Protein AF-A0A954RXJ2-F1 (afdb_monomer)

Secondary structure (DSSP, 8-state):
------PPP-PPTT---SS-HHHHHHHHHHHHHHTTT---HHHHHHHHHSTTSTTGGGS---HHHHHHHHHHHHHHHHHHH-EE-SSS-TTSPPEESEEEEEEE-SS-EEEEEEEHHHHHHSHHHHHHHHHHHHHHHHHHHHHTTT-GGGHHHHHHHHHHH-

Solvent-accessible surface area (backbone atoms only — not comparable to full-atom values): 9822 Å² total; per-residue (Å²): 132,86,79,77,77,82,77,82,71,68,68,61,91,89,66,82,66,84,59,55,44,58,60,52,50,56,52,52,52,51,53,12,58,76,51,82,70,46,78,54,71,66,60,51,52,60,53,21,69,40,85,86,32,85,54,27,73,69,58,81,86,51,66,67,62,47,53,50,56,49,52,52,50,52,52,53,50,54,53,64,67,41,60,42,63,98,54,96,51,86,86,55,81,66,42,60,40,43,40,73,29,78,47,80,51,102,86,48,76,46,78,45,77,36,45,39,69,62,34,61,72,35,66,72,39,33,53,44,45,51,51,51,52,53,51,49,51,55,49,52,49,64,76,47,64,85,50,71,92,45,50,72,60,46,52,55,49,54,58,78,71,107

Structure (mmCIF, N/CA/C/O backbone):
data_AF-A0A954RXJ2-F1
#
_entry.id   AF-A0A954RXJ2-F1
#
loop_
_atom_site.group_PDB
_atom_site.id
_atom_site.type_symbol
_atom_site.label_atom_id
_atom_site.label_alt_id
_atom_site.label_comp_id
_atom_site.label_asym_id
_atom_site.label_entity_id
_atom_site.label_seq_id
_atom_site.pdbx_PDB_ins_code
_atom_site.Cartn_x
_atom_site.Cartn_y
_atom_site.Cartn_z
_atom_site.occupancy
_atom_site.B_iso_or_equiv
_atom_site.auth_seq_id
_atom_site.auth_comp_id
_atom_site.auth_asym_id
_atom_site.auth_atom_id
_atom_site.pdbx_PDB_model_num
ATOM 1 N N . MET A 1 1 ? -4.104 28.713 -32.098 1.00 37.38 1 MET A N 1
ATOM 2 C CA . MET A 1 1 ? -3.204 27.635 -31.630 1.00 37.38 1 MET A CA 1
ATOM 3 C C . MET A 1 1 ? -3.426 27.436 -30.140 1.00 37.38 1 MET A C 1
ATOM 5 O O . MET A 1 1 ? -3.108 28.340 -29.382 1.00 37.38 1 MET A O 1
ATOM 9 N N . LYS A 1 2 ? -4.028 26.318 -29.714 1.00 38.62 2 LYS A N 1
ATOM 10 C CA . LYS A 1 2 ? -4.043 25.945 -28.292 1.00 38.62 2 LYS A CA 1
ATOM 11 C C . LYS A 1 2 ? -2.651 25.408 -27.963 1.00 38.62 2 LYS A C 1
ATOM 13 O O . LYS A 1 2 ? -2.244 24.399 -28.528 1.00 38.62 2 LYS A O 1
ATOM 18 N N . THR A 1 3 ? -1.907 26.115 -27.124 1.00 34.91 3 THR A N 1
ATOM 19 C CA . THR A 1 3 ? -0.665 25.620 -26.530 1.00 34.91 3 THR A CA 1
ATOM 20 C C . THR A 1 3 ? -0.997 24.353 -25.747 1.00 34.91 3 THR A C 1
ATOM 22 O O . THR A 1 3 ? -1.779 24.391 -24.801 1.00 34.91 3 THR A O 1
ATOM 25 N N . ALA A 1 4 ? -0.459 23.214 -26.182 1.00 43.12 4 ALA A N 1
ATOM 26 C CA . ALA A 1 4 ? -0.555 21.972 -25.433 1.00 43.12 4 ALA A CA 1
ATOM 27 C C . ALA A 1 4 ? 0.149 22.183 -24.087 1.00 43.12 4 ALA A C 1
ATOM 29 O O . ALA A 1 4 ? 1.358 22.405 -24.041 1.00 43.12 4 ALA A O 1
ATOM 30 N N . THR A 1 5 ? -0.608 22.175 -22.992 1.00 42.81 5 THR A N 1
ATOM 31 C CA . THR A 1 5 ? -0.044 22.177 -21.643 1.00 42.81 5 THR A CA 1
ATOM 32 C C . THR A 1 5 ? 0.799 20.914 -21.497 1.00 42.81 5 THR A C 1
ATOM 34 O O . THR A 1 5 ? 0.260 19.807 -21.470 1.00 42.81 5 THR A O 1
ATOM 37 N N . ALA A 1 6 ? 2.124 21.068 -21.448 1.00 52.47 6 ALA A N 1
ATOM 38 C CA . ALA A 1 6 ? 3.033 19.957 -21.217 1.00 52.47 6 ALA A CA 1
ATOM 39 C C . ALA A 1 6 ? 2.696 19.332 -19.857 1.00 52.47 6 ALA A C 1
ATOM 41 O O . ALA A 1 6 ? 2.887 19.942 -18.805 1.00 52.47 6 ALA A O 1
ATOM 42 N N . SER A 1 7 ? 2.125 18.131 -19.885 1.00 78.44 7 SER A N 1
ATOM 43 C CA . SER A 1 7 ? 1.825 17.382 -18.672 1.00 78.44 7 SER A CA 1
ATOM 44 C C . SER A 1 7 ? 3.123 16.773 -18.156 1.00 78.44 7 SER A C 1
ATOM 46 O O . SER A 1 7 ? 3.806 16.055 -18.884 1.00 78.44 7 SER A O 1
ATOM 48 N N . ARG A 1 8 ? 3.491 17.081 -16.909 1.00 89.00 8 ARG A N 1
ATOM 49 C CA . ARG A 1 8 ? 4.676 16.504 -16.266 1.00 89.00 8 ARG A CA 1
ATOM 50 C C . ARG A 1 8 ? 4.363 15.094 -15.776 1.00 89.00 8 ARG A C 1
ATOM 52 O O . ARG A 1 8 ? 3.399 14.902 -15.036 1.00 89.00 8 ARG A O 1
ATOM 59 N N . VAL A 1 9 ? 5.209 14.137 -16.140 1.00 92.75 9 VAL A N 1
ATOM 60 C CA . VAL A 1 9 ? 5.152 12.764 -15.631 1.00 92.75 9 VAL A CA 1
ATOM 61 C C . VAL A 1 9 ? 5.932 12.685 -14.316 1.00 92.75 9 VAL A C 1
ATOM 63 O O . VAL A 1 9 ? 6.923 13.382 -14.115 1.00 92.75 9 VAL A O 1
ATOM 66 N N . GLY A 1 10 ? 5.466 11.873 -13.374 1.00 93.69 10 GLY A N 1
ATOM 67 C CA . GLY A 1 10 ? 6.140 11.679 -12.097 1.00 93.69 10 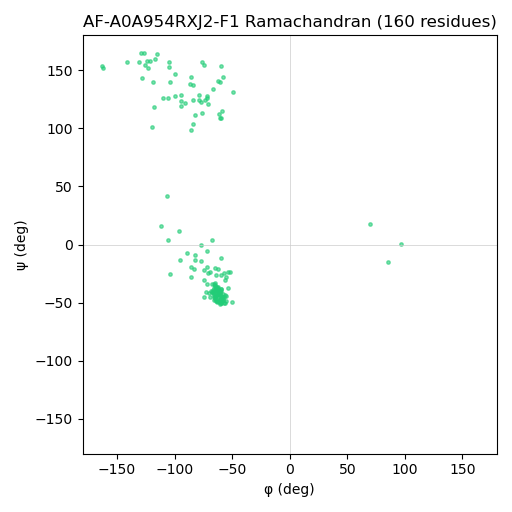GLY A CA 1
ATOM 68 C C . GLY A 1 10 ? 5.661 10.411 -11.410 1.00 93.69 10 GLY A C 1
ATOM 69 O O . GLY A 1 10 ? 4.520 9.991 -11.593 1.00 93.69 10 GLY A O 1
ATOM 70 N N . PHE A 1 11 ? 6.526 9.806 -10.601 1.00 94.00 11 P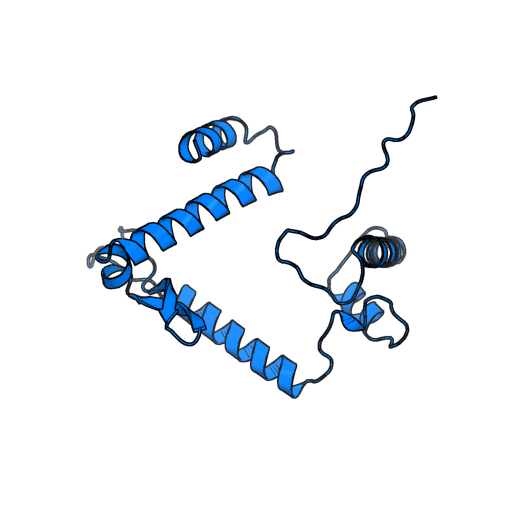HE A N 1
ATOM 71 C CA . PHE A 1 11 ? 6.107 8.720 -9.727 1.00 94.00 11 PHE A CA 1
ATOM 72 C C . PHE A 1 11 ? 5.298 9.245 -8.543 1.00 94.00 11 PHE A C 1
ATOM 74 O O . PHE A 1 11 ? 5.461 10.385 -8.100 1.00 94.00 11 PHE A O 1
ATOM 81 N N . LYS A 1 12 ? 4.447 8.378 -7.989 1.00 89.19 12 LYS A N 1
ATOM 82 C CA . LYS A 1 12 ? 3.795 8.641 -6.706 1.00 89.19 12 LYS A CA 1
ATOM 83 C C . LYS A 1 12 ? 4.858 8.861 -5.624 1.00 89.19 12 LYS A C 1
ATOM 85 O O . LYS A 1 12 ? 5.887 8.186 -5.611 1.00 89.19 12 LYS A O 1
ATOM 90 N N . LEU A 1 13 ? 4.578 9.768 -4.686 1.00 82.56 13 LEU A N 1
ATOM 91 C CA . LEU A 1 13 ? 5.436 10.008 -3.526 1.00 82.56 13 LEU A CA 1
ATOM 92 C C . LEU A 1 13 ? 5.803 8.689 -2.825 1.00 82.56 13 LEU A C 1
ATOM 94 O O . LEU A 1 13 ? 4.934 7.861 -2.549 1.00 82.56 13 LEU A O 1
ATOM 98 N N . GLY A 1 14 ? 7.094 8.512 -2.541 1.00 82.50 14 GLY A N 1
ATOM 99 C CA . GLY A 1 14 ? 7.634 7.329 -1.867 1.00 82.50 14 GLY A CA 1
ATOM 100 C C . GLY A 1 14 ? 7.958 6.152 -2.789 1.00 82.50 14 GLY A C 1
ATOM 101 O O . GLY A 1 14 ? 8.710 5.273 -2.373 1.00 82.50 14 GLY A O 1
ATOM 102 N N . TYR A 1 15 ? 7.478 6.143 -4.036 1.00 90.69 15 TYR A N 1
ATOM 103 C CA . TYR A 1 15 ? 7.934 5.164 -5.018 1.00 90.69 15 TYR A CA 1
ATOM 104 C C . TYR A 1 15 ? 9.349 5.523 -5.476 1.00 90.69 15 TYR A C 1
ATOM 106 O O . TYR A 1 15 ? 9.611 6.640 -5.927 1.00 90.69 15 TYR A O 1
ATOM 114 N N . ARG A 1 16 ? 10.269 4.570 -5.330 1.00 87.25 16 ARG A N 1
ATOM 115 C CA . ARG A 1 16 ? 11.665 4.697 -5.745 1.00 87.25 16 ARG A CA 1
ATOM 116 C C . ARG A 1 16 ? 11.926 3.646 -6.811 1.00 87.25 16 ARG A C 1
ATOM 118 O O . ARG A 1 16 ? 11.806 2.460 -6.530 1.00 87.25 16 ARG A O 1
ATOM 125 N N . ALA A 1 17 ? 12.287 4.091 -8.005 1.00 90.81 17 ALA A N 1
ATOM 126 C CA . ALA A 1 17 ? 12.714 3.225 -9.094 1.00 90.81 17 ALA A CA 1
ATOM 127 C C . ALA A 1 17 ? 14.121 3.606 -9.543 1.00 90.81 17 ALA A C 1
ATOM 129 O O . ALA A 1 17 ? 14.566 4.735 -9.334 1.00 90.81 17 ALA A O 1
ATOM 130 N N . ARG A 1 18 ? 14.804 2.657 -10.188 1.00 93.25 18 ARG A N 1
ATOM 131 C CA . ARG A 1 18 ? 16.138 2.861 -10.773 1.00 93.25 18 ARG A CA 1
ATOM 132 C C . ARG A 1 18 ? 16.105 3.640 -12.098 1.00 93.25 18 ARG A C 1
ATOM 134 O O . ARG A 1 18 ? 17.153 3.903 -12.673 1.00 93.25 18 ARG A O 1
ATOM 141 N N . ILE A 1 19 ? 14.916 4.021 -12.569 1.00 94.12 19 ILE A N 1
ATOM 142 C CA . ILE A 1 19 ? 14.690 4.765 -13.815 1.00 94.12 19 ILE A CA 1
ATOM 143 C C . ILE A 1 19 ? 13.850 6.017 -13.574 1.00 94.12 19 ILE A C 1
ATOM 145 O O . ILE A 1 19 ? 13.211 6.144 -12.532 1.00 94.12 19 ILE A O 1
ATOM 149 N N . THR A 1 20 ? 13.826 6.935 -14.545 1.00 94.75 20 THR A N 1
ATOM 150 C CA . THR A 1 20 ? 12.982 8.137 -14.485 1.00 94.75 20 THR A CA 1
ATOM 151 C C . THR A 1 20 ? 11.518 7.818 -14.785 1.00 94.75 20 THR A C 1
ATOM 153 O O . THR A 1 20 ? 11.193 6.825 -15.444 1.00 94.75 20 THR A O 1
ATOM 156 N N . ALA A 1 21 ? 10.616 8.683 -14.316 1.00 95.38 21 ALA A N 1
ATOM 157 C CA . ALA A 1 21 ? 9.185 8.518 -14.550 1.00 95.38 21 ALA A CA 1
ATOM 158 C C . ALA A 1 21 ? 8.837 8.671 -16.039 1.00 95.38 21 ALA A C 1
ATOM 160 O O . ALA A 1 21 ? 7.969 7.968 -16.547 1.00 95.38 21 ALA A O 1
ATOM 161 N N . GLU A 1 22 ? 9.558 9.536 -16.751 1.00 95.19 22 GLU A N 1
ATOM 162 C CA . GLU A 1 22 ? 9.433 9.750 -18.190 1.00 95.19 22 GLU A CA 1
ATOM 163 C C . GLU A 1 22 ? 9.839 8.504 -18.983 1.00 95.19 22 GLU A C 1
ATOM 165 O O . GLU A 1 22 ? 9.116 8.097 -19.892 1.00 95.19 22 GLU A O 1
ATOM 170 N N . ALA A 1 23 ? 10.958 7.865 -18.616 1.00 94.88 23 ALA A N 1
ATOM 171 C CA . ALA A 1 23 ? 11.408 6.633 -19.259 1.00 94.88 23 ALA A CA 1
ATOM 172 C C . ALA A 1 23 ? 10.416 5.487 -19.021 1.00 94.88 23 ALA A C 1
ATOM 174 O O . ALA A 1 23 ? 10.051 4.785 -19.964 1.00 94.88 23 ALA A O 1
ATOM 175 N N . ALA A 1 24 ? 9.935 5.340 -17.781 1.00 96.50 24 ALA A N 1
ATOM 176 C CA . ALA A 1 24 ? 8.924 4.346 -17.439 1.00 96.50 24 ALA A CA 1
ATOM 177 C C . ALA A 1 24 ? 7.629 4.565 -18.235 1.00 96.50 24 ALA A C 1
ATOM 179 O O . ALA A 1 24 ? 7.135 3.645 -18.880 1.00 96.50 24 ALA A O 1
ATOM 180 N N . HIS A 1 25 ? 7.102 5.792 -18.239 1.00 96.75 25 HIS A N 1
ATOM 181 C CA . HIS A 1 25 ? 5.875 6.129 -18.958 1.00 96.75 25 HIS A CA 1
ATOM 182 C C . HIS A 1 25 ? 5.999 5.882 -20.462 1.00 96.75 25 HIS A C 1
ATOM 184 O O . HIS A 1 25 ? 5.133 5.231 -21.039 1.00 96.75 25 HIS A O 1
ATOM 190 N N . GLY A 1 26 ? 7.088 6.340 -21.086 1.00 96.25 26 GLY A N 1
ATOM 191 C CA . GLY A 1 26 ? 7.312 6.134 -22.513 1.00 96.25 26 GLY A CA 1
ATOM 192 C C . GLY A 1 26 ? 7.365 4.654 -22.897 1.00 96.25 26 GLY A C 1
ATOM 193 O O . GLY A 1 26 ? 6.827 4.278 -23.934 1.00 96.25 26 GLY A O 1
ATOM 194 N N . GLU A 1 27 ? 7.972 3.802 -22.068 1.00 97.19 27 GLU A N 1
ATOM 195 C CA . GLU A 1 27 ? 8.028 2.364 -22.343 1.00 97.19 27 GLU A CA 1
ATOM 196 C C . GLU A 1 27 ? 6.674 1.674 -22.130 1.00 97.19 27 GLU A C 1
ATOM 198 O O . GLU A 1 27 ? 6.254 0.879 -22.968 1.00 97.19 27 GLU A O 1
ATOM 203 N N . LEU A 1 28 ? 5.937 2.034 -21.075 1.00 97.62 28 LEU A N 1
ATOM 204 C CA . LEU A 1 28 ? 4.588 1.510 -20.835 1.00 97.62 28 LEU A CA 1
ATOM 205 C C . LEU A 1 28 ? 3.604 1.905 -21.949 1.00 97.62 28 LEU A C 1
ATOM 207 O O . LEU A 1 28 ? 2.795 1.081 -22.366 1.00 97.62 28 LEU A O 1
ATOM 211 N N . GLU A 1 29 ? 3.695 3.128 -22.479 1.00 97.75 29 GLU A N 1
ATOM 212 C CA . GLU A 1 29 ? 2.870 3.573 -23.610 1.00 97.75 29 GLU A CA 1
ATOM 213 C C . GLU A 1 29 ? 3.187 2.800 -24.899 1.00 97.75 29 GLU A C 1
ATOM 215 O O . GLU A 1 29 ? 2.266 2.450 -25.639 1.00 97.75 29 GLU A O 1
ATOM 220 N N . LYS A 1 30 ? 4.462 2.464 -25.153 1.00 97.19 30 LYS A N 1
ATOM 221 C CA . LYS A 1 30 ? 4.839 1.596 -26.284 1.00 97.19 30 LYS A CA 1
ATOM 222 C C . LYS A 1 30 ? 4.273 0.190 -26.127 1.00 97.19 30 LYS A C 1
ATOM 224 O O . LYS A 1 30 ? 3.707 -0.338 -27.080 1.00 97.19 30 LYS A O 1
ATOM 229 N N . ILE A 1 31 ? 4.408 -0.406 -24.940 1.00 97.50 31 ILE A N 1
ATOM 230 C CA . ILE A 1 31 ? 3.850 -1.733 -24.646 1.00 97.50 31 ILE A CA 1
ATOM 231 C C . ILE A 1 31 ? 2.334 -1.700 -24.867 1.00 97.50 31 ILE A C 1
ATOM 233 O O . ILE A 1 31 ? 1.812 -2.514 -25.620 1.00 97.50 31 ILE A O 1
ATOM 237 N N . ARG A 1 32 ? 1.636 -0.697 -24.322 1.00 98.06 32 ARG A N 1
ATOM 238 C CA . ARG A 1 32 ? 0.194 -0.521 -24.532 1.00 98.06 32 ARG A CA 1
ATOM 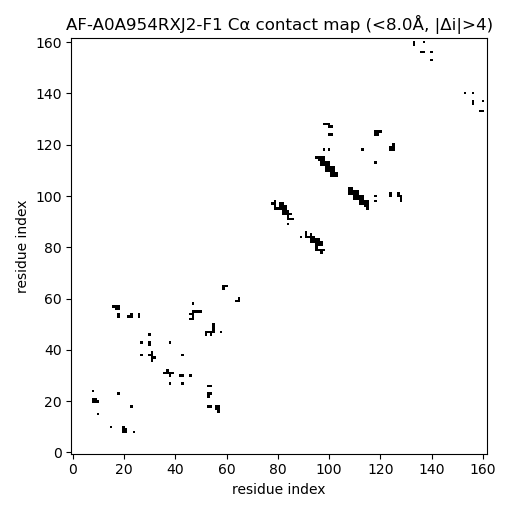239 C C . ARG A 1 32 ? -0.175 -0.448 -26.017 1.00 98.06 32 ARG A C 1
ATOM 241 O O . ARG A 1 32 ? -1.102 -1.118 -26.462 1.00 98.06 32 ARG A O 1
ATOM 248 N N . ALA A 1 33 ? 0.530 0.380 -26.790 1.00 97.50 33 ALA A N 1
ATOM 249 C CA . ALA A 1 33 ? 0.254 0.559 -28.215 1.00 97.50 33 ALA A CA 1
ATOM 250 C C . ALA A 1 33 ? 0.462 -0.737 -29.019 1.00 97.50 33 ALA A C 1
ATOM 252 O O . ALA A 1 33 ? -0.338 -1.040 -29.902 1.00 97.50 33 ALA A O 1
ATOM 253 N N . ASN A 1 34 ? 1.486 -1.525 -28.679 1.00 96.75 34 ASN A N 1
ATOM 254 C CA . ASN A 1 34 ? 1.771 -2.806 -29.332 1.00 96.75 34 ASN A CA 1
ATOM 255 C C . ASN A 1 34 ? 0.727 -3.889 -29.021 1.00 96.75 34 ASN A C 1
ATOM 257 O O . ASN A 1 34 ? 0.558 -4.813 -29.811 1.00 96.75 34 ASN A O 1
ATOM 261 N N . HIS A 1 35 ? 0.010 -3.762 -27.903 1.00 96.50 35 HIS A N 1
ATOM 262 C CA . HIS A 1 35 ? -1.041 -4.685 -27.473 1.00 96.50 35 HIS A CA 1
ATOM 263 C C . HIS A 1 35 ? -2.444 -4.077 -27.647 1.00 96.50 35 HIS A C 1
ATOM 265 O O . HIS A 1 35 ? -3.307 -4.193 -26.783 1.00 96.50 35 HIS A O 1
ATOM 271 N N . GLY A 1 36 ? -2.680 -3.385 -28.768 1.00 95.00 36 GLY A N 1
ATOM 272 C CA . GLY A 1 36 ? -4.026 -2.946 -29.163 1.00 95.00 36 GLY A CA 1
ATOM 273 C C . GLY A 1 36 ? -4.641 -1.847 -28.291 1.00 95.00 36 GLY A C 1
ATOM 274 O O . GLY A 1 36 ? -5.848 -1.636 -28.343 1.00 95.00 36 GLY A O 1
ATOM 275 N N . GLY A 1 37 ? -3.834 -1.132 -27.504 1.00 96.56 37 GLY A N 1
ATOM 276 C CA . GLY A 1 37 ? -4.319 -0.113 -26.572 1.00 96.56 37 GLY A CA 1
ATOM 277 C C . GLY A 1 37 ? -4.499 -0.614 -25.137 1.00 96.56 37 GLY A C 1
ATOM 278 O O . GLY A 1 37 ? -4.828 0.191 -24.265 1.00 96.56 37 GLY A O 1
ATOM 279 N N . GLU A 1 38 ? -4.210 -1.886 -24.862 1.00 95.31 38 GLU A N 1
ATOM 280 C CA . GLU A 1 38 ? -4.303 -2.486 -23.532 1.00 95.31 38 GLU A CA 1
ATOM 281 C C . GLU A 1 38 ? -2.922 -2.671 -22.895 1.00 95.31 38 GLU A C 1
ATOM 283 O O . GLU A 1 38 ? -1.949 -3.052 -23.546 1.00 95.31 38 GLU A O 1
ATOM 288 N N . LEU A 1 39 ? -2.822 -2.408 -21.592 1.00 96.81 39 LEU A N 1
ATOM 289 C CA . LEU A 1 39 ? -1.594 -2.601 -20.824 1.00 96.81 39 LEU A CA 1
ATOM 290 C C . LEU A 1 39 ? -1.852 -3.609 -19.707 1.00 96.81 39 LEU A C 1
ATOM 292 O O . LEU A 1 39 ? -2.426 -3.261 -18.675 1.00 96.81 39 LEU A O 1
ATOM 296 N N . LEU A 1 40 ? -1.412 -4.847 -19.925 1.00 97.25 40 LEU A N 1
ATOM 297 C CA . LEU A 1 40 ? -1.492 -5.926 -18.946 1.00 97.25 40 LEU A CA 1
ATOM 298 C C . LEU A 1 40 ? -0.138 -6.113 -18.242 1.00 97.25 40 LEU A C 1
ATOM 300 O O . LEU A 1 40 ? 0.904 -5.916 -18.880 1.00 97.25 40 LEU A O 1
ATOM 304 N N . PRO A 1 41 ? -0.112 -6.492 -16.950 1.00 97.31 41 PRO A N 1
ATOM 305 C CA . PRO A 1 41 ? 1.132 -6.746 -16.223 1.00 97.31 41 PRO A CA 1
ATOM 306 C C . PRO A 1 41 ? 2.053 -7.757 -16.916 1.00 97.31 41 PRO A C 1
ATOM 308 O O . PRO A 1 41 ? 3.267 -7.565 -16.930 1.00 97.31 41 PRO A O 1
ATOM 311 N N . GLU A 1 42 ? 1.490 -8.792 -17.538 1.00 97.44 42 GLU A N 1
ATOM 312 C CA . GLU A 1 42 ? 2.223 -9.844 -18.244 1.00 97.44 42 GLU A CA 1
ATOM 313 C C . GLU A 1 42 ? 3.027 -9.268 -19.414 1.00 97.44 42 GLU A C 1
ATOM 315 O O . GLU A 1 42 ? 4.201 -9.599 -19.568 1.00 97.44 42 GLU A O 1
ATOM 320 N N . HIS A 1 43 ? 2.447 -8.326 -20.170 1.00 97.44 43 HIS A N 1
ATOM 321 C CA . HIS A 1 43 ? 3.147 -7.628 -21.254 1.00 97.44 43 HIS A CA 1
ATOM 322 C C . HIS A 1 43 ? 4.328 -6.805 -20.719 1.00 97.44 43 HIS A C 1
ATOM 324 O O . HIS A 1 43 ? 5.377 -6.711 -21.359 1.00 97.44 43 HIS A O 1
ATOM 330 N N . VAL A 1 44 ? 4.178 -6.210 -19.530 1.00 97.69 44 VAL A N 1
ATOM 331 C CA . VAL A 1 44 ? 5.246 -5.434 -18.885 1.00 97.69 44 VAL A CA 1
ATOM 332 C C . VAL A 1 44 ? 6.382 -6.342 -18.435 1.00 97.69 44 VAL A C 1
ATOM 334 O O . VAL A 1 44 ? 7.539 -6.021 -18.698 1.00 97.69 44 VAL A O 1
ATOM 337 N N . VAL A 1 45 ? 6.075 -7.475 -17.799 1.00 97.25 45 VAL A N 1
ATOM 338 C CA . VAL A 1 45 ? 7.083 -8.457 -17.368 1.00 97.25 45 VAL A CA 1
ATOM 339 C C . VAL A 1 45 ? 7.804 -9.056 -18.576 1.00 97.25 45 VAL A C 1
ATOM 341 O O . VAL A 1 45 ? 9.035 -9.112 -18.585 1.00 97.25 45 VAL A O 1
ATOM 344 N N . GLU A 1 46 ? 7.068 -9.430 -19.626 1.00 96.69 46 GLU A N 1
ATOM 345 C CA . GLU A 1 46 ? 7.647 -9.930 -20.876 1.00 96.69 46 GLU A CA 1
ATOM 346 C C . GLU A 1 46 ? 8.615 -8.901 -21.476 1.00 96.69 46 GLU A C 1
ATOM 348 O O . GLU A 1 46 ? 9.774 -9.219 -21.757 1.00 96.69 46 GLU A O 1
ATOM 353 N N . ALA A 1 47 ? 8.183 -7.644 -21.612 1.00 96.12 47 ALA A N 1
ATOM 354 C CA . ALA A 1 47 ? 9.022 -6.575 -22.140 1.00 96.12 47 ALA A CA 1
ATOM 355 C C . ALA A 1 47 ? 10.237 -6.283 -21.242 1.00 96.12 47 ALA A C 1
ATOM 357 O O . ALA A 1 47 ? 11.341 -6.074 -21.751 1.00 96.12 47 ALA A O 1
ATOM 358 N N . ALA A 1 48 ? 10.058 -6.283 -19.918 1.00 97.12 48 ALA A N 1
ATOM 359 C CA . ALA A 1 48 ? 11.108 -6.011 -18.940 1.00 97.12 48 ALA A CA 1
ATOM 360 C C . ALA A 1 48 ? 12.143 -7.141 -18.832 1.00 97.12 48 ALA A C 1
ATOM 362 O O . ALA A 1 48 ? 13.285 -6.868 -18.474 1.00 97.12 48 ALA A O 1
ATOM 363 N N . SER A 1 49 ? 11.800 -8.385 -19.186 1.00 96.50 49 SER A N 1
ATOM 364 C CA . SER A 1 49 ? 12.731 -9.531 -19.155 1.00 96.50 49 SER A CA 1
ATOM 365 C C . SER A 1 49 ? 13.955 -9.354 -20.057 1.00 96.50 49 SER A C 1
ATOM 367 O O . SER A 1 49 ? 15.037 -9.887 -19.797 1.00 96.50 49 SER A O 1
ATOM 369 N N . ARG A 1 50 ? 13.826 -8.541 -21.111 1.00 96.56 50 ARG A N 1
ATOM 370 C CA . ARG A 1 50 ? 14.936 -8.199 -21.998 1.00 96.56 50 ARG A CA 1
ATOM 371 C C . ARG A 1 50 ? 15.901 -7.274 -21.258 1.00 96.56 50 ARG A C 1
ATOM 373 O O . ARG A 1 50 ? 15.540 -6.149 -20.944 1.00 96.56 50 ARG A O 1
ATOM 380 N N . LYS A 1 51 ? 17.170 -7.674 -21.113 1.00 94.94 51 LYS A N 1
ATOM 381 C CA . LYS A 1 51 ? 18.225 -6.877 -20.438 1.00 94.94 51 LYS A CA 1
ATOM 382 C C . LYS A 1 51 ? 18.411 -5.446 -20.964 1.00 94.94 51 LYS A C 1
ATOM 384 O O . LYS A 1 51 ? 18.951 -4.599 -20.269 1.00 94.94 51 LYS A O 1
ATOM 389 N N . ARG A 1 52 ? 18.020 -5.182 -22.216 1.00 94.25 52 ARG A N 1
ATOM 390 C CA . ARG A 1 52 ? 18.090 -3.848 -22.842 1.00 94.25 52 ARG A CA 1
ATOM 391 C C . ARG A 1 52 ? 16.836 -2.999 -22.613 1.00 94.25 52 ARG A C 1
ATOM 393 O O . ARG A 1 52 ? 16.814 -1.847 -23.033 1.00 94.25 52 ARG A O 1
ATOM 400 N N . SER A 1 53 ? 15.788 -3.569 -22.022 1.00 95.44 53 SER A N 1
ATOM 401 C CA . SER A 1 53 ? 14.566 -2.842 -21.705 1.00 95.44 53 SER A CA 1
ATOM 402 C C . SER A 1 53 ? 14.860 -1.790 -20.640 1.00 95.44 53 SER A C 1
ATOM 404 O O . SER A 1 53 ? 15.470 -2.126 -19.622 1.00 95.44 53 SER A O 1
ATOM 406 N N . PRO A 1 54 ? 14.383 -0.544 -20.803 1.00 94.19 54 PRO A N 1
ATOM 407 C CA . PRO A 1 54 ? 14.449 0.453 -19.740 1.00 94.19 54 PRO A CA 1
ATOM 408 C C . PRO A 1 54 ? 13.802 -0.031 -18.436 1.00 94.19 54 PRO A C 1
ATOM 410 O O . PRO A 1 54 ? 14.208 0.387 -17.362 1.00 94.19 54 PRO A O 1
ATOM 413 N N . LEU A 1 55 ? 12.818 -0.934 -18.506 1.00 96.75 55 LEU A N 1
ATOM 414 C CA . LEU A 1 55 ? 12.128 -1.458 -17.327 1.00 96.75 55 LEU A CA 1
ATOM 415 C C . LEU A 1 55 ? 12.881 -2.599 -16.630 1.00 96.75 55 LEU A C 1
ATOM 417 O O . LEU A 1 55 ? 12.474 -2.984 -15.539 1.00 96.75 55 LEU A O 1
ATOM 421 N N . HIS A 1 56 ? 13.961 -3.138 -17.212 1.00 96.50 56 HIS A N 1
ATOM 422 C CA . HIS A 1 56 ? 14.646 -4.326 -16.682 1.00 96.50 56 HIS A CA 1
ATOM 423 C C . HIS A 1 56 ? 15.093 -4.150 -15.225 1.00 96.50 56 HIS A C 1
ATOM 425 O O . HIS A 1 56 ? 14.851 -5.017 -14.391 1.00 96.50 56 HIS A O 1
ATOM 431 N N . GLU A 1 57 ? 15.654 -2.979 -14.914 1.00 93.62 57 GLU A N 1
ATOM 432 C CA . GLU A 1 57 ? 16.173 -2.593 -13.595 1.00 93.62 57 GLU A CA 1
ATOM 433 C C . GLU A 1 57 ? 15.089 -2.328 -12.536 1.00 93.62 57 GLU A C 1
ATOM 435 O O . GLU A 1 57 ? 15.398 -2.055 -11.375 1.00 93.62 57 GLU A O 1
ATOM 440 N N . VAL A 1 58 ? 13.813 -2.351 -12.925 1.00 94.81 58 VAL A N 1
ATOM 441 C CA . VAL A 1 58 ? 12.683 -2.173 -12.001 1.00 94.81 58 VAL A CA 1
ATOM 442 C C . VAL A 1 58 ? 12.314 -3.489 -11.308 1.00 94.81 58 VAL A C 1
ATOM 444 O O . VAL A 1 58 ? 11.706 -3.455 -10.239 1.00 94.81 58 VAL A O 1
ATOM 447 N N . PHE A 1 59 ? 12.692 -4.632 -11.885 1.00 95.38 59 PHE A N 1
ATOM 448 C CA . PHE A 1 59 ? 12.335 -5.962 -11.394 1.00 95.38 59 PHE A CA 1
ATOM 449 C C . PHE A 1 59 ? 13.516 -6.656 -10.709 1.00 95.38 59 PHE A C 1
ATOM 451 O O . PHE A 1 59 ? 14.679 -6.401 -11.024 1.00 95.38 59 PHE A O 1
ATOM 458 N N . ASP A 1 60 ? 13.189 -7.543 -9.772 1.00 94.25 60 ASP A N 1
ATOM 459 C CA . ASP A 1 60 ? 14.132 -8.501 -9.206 1.00 94.25 60 ASP A CA 1
ATOM 460 C C . ASP A 1 60 ? 14.087 -9.789 -10.035 1.00 94.25 60 ASP A C 1
ATOM 462 O O . ASP A 1 60 ? 13.021 -10.382 -10.208 1.00 94.25 60 ASP A O 1
ATOM 466 N N . TRP A 1 61 ? 15.239 -10.173 -10.581 1.00 95.38 61 TRP A N 1
ATOM 467 C CA . TRP A 1 61 ? 15.406 -11.358 -11.423 1.00 95.38 61 TRP A CA 1
ATOM 468 C C . TRP A 1 61 ? 16.132 -12.499 -10.689 1.00 95.38 61 TRP A C 1
ATOM 470 O O . TRP A 1 61 ? 16.414 -13.524 -11.309 1.00 95.38 61 TRP A O 1
ATOM 480 N N . ASP A 1 62 ? 16.448 -12.347 -9.394 1.00 96.19 62 ASP A N 1
ATOM 481 C CA . ASP A 1 62 ? 16.858 -13.471 -8.546 1.00 96.19 62 ASP A CA 1
ATOM 482 C C . ASP A 1 62 ? 15.611 -14.183 -7.999 1.00 96.19 62 ASP A C 1
ATOM 484 O O . ASP A 1 62 ? 14.961 -13.732 -7.053 1.00 96.19 62 ASP A O 1
ATOM 488 N N . ASP A 1 63 ? 15.288 -15.342 -8.576 1.00 94.81 63 ASP A N 1
ATOM 489 C CA . ASP A 1 63 ? 14.111 -16.131 -8.200 1.00 94.81 63 ASP A CA 1
ATOM 490 C C . ASP A 1 63 ? 14.064 -16.494 -6.707 1.00 94.81 63 ASP A C 1
ATOM 492 O O . ASP A 1 63 ? 12.978 -16.635 -6.137 1.00 94.81 63 ASP A O 1
ATOM 496 N N . LYS A 1 64 ? 15.215 -16.665 -6.042 1.00 96.62 64 LYS A N 1
ATOM 497 C CA . LYS A 1 64 ? 15.243 -17.011 -4.613 1.00 96.62 64 LYS A CA 1
ATOM 498 C C . LYS A 1 64 ? 14.877 -15.808 -3.759 1.00 96.62 64 LYS A C 1
ATOM 500 O O . LYS A 1 64 ? 14.090 -15.959 -2.819 1.00 96.62 64 LYS A O 1
ATOM 505 N N . GLU A 1 65 ? 15.439 -14.643 -4.073 1.00 96.00 65 GLU A N 1
ATOM 506 C CA . GLU A 1 65 ? 15.101 -13.396 -3.388 1.00 96.00 65 GLU A CA 1
ATOM 507 C C . GLU A 1 65 ? 13.627 -13.045 -3.627 1.00 96.00 65 GLU A C 1
ATOM 509 O O . GLU A 1 65 ? 12.873 -12.871 -2.661 1.00 96.00 65 GLU A O 1
ATOM 514 N N . ALA A 1 66 ? 13.179 -13.091 -4.883 1.00 95.06 66 ALA A N 1
ATOM 515 C CA . ALA A 1 66 ? 11.796 -12.841 -5.268 1.00 95.06 66 ALA A CA 1
ATOM 516 C C . ALA A 1 66 ? 10.813 -13.794 -4.564 1.00 95.06 66 ALA A C 1
ATOM 518 O O . ALA A 1 66 ? 9.823 -13.350 -3.973 1.00 95.06 66 ALA A O 1
ATOM 519 N N . ALA A 1 67 ? 11.096 -15.103 -4.536 1.00 96.38 67 ALA A N 1
ATOM 520 C CA . ALA A 1 67 ? 10.251 -16.081 -3.849 1.00 96.38 67 ALA A CA 1
ATOM 521 C C . ALA A 1 67 ? 10.199 -15.849 -2.331 1.00 96.38 67 ALA A C 1
ATOM 523 O O . ALA A 1 67 ? 9.147 -16.027 -1.706 1.00 96.38 67 ALA A O 1
ATOM 524 N N . HIS A 1 68 ? 11.312 -15.445 -1.716 1.00 97.81 68 HIS A N 1
ATOM 525 C CA . HIS A 1 68 ? 11.339 -15.100 -0.298 1.00 97.81 68 HIS A CA 1
ATOM 526 C C . HIS A 1 68 ? 10.488 -13.855 -0.003 1.00 97.81 68 HIS A C 1
ATOM 528 O O . HIS A 1 68 ? 9.636 -13.900 0.890 1.00 97.81 68 HIS A O 1
ATOM 534 N N . GLN A 1 69 ? 10.642 -12.779 -0.783 1.00 96.50 69 GLN A N 1
ATOM 535 C CA . GLN A 1 69 ? 9.817 -11.572 -0.646 1.00 96.50 69 GLN A CA 1
ATOM 536 C C . GLN A 1 69 ? 8.330 -11.869 -0.860 1.00 96.50 69 GLN A C 1
ATOM 538 O O . GLN A 1 69 ? 7.484 -11.360 -0.119 1.00 96.50 69 GLN A O 1
ATOM 543 N N . TRP A 1 70 ? 8.003 -12.751 -1.809 1.00 97.38 70 TRP A N 1
ATOM 544 C CA . TRP A 1 70 ? 6.631 -13.191 -2.036 1.00 97.38 70 TRP A CA 1
ATOM 545 C C . TRP A 1 70 ? 6.037 -13.894 -0.812 1.00 97.38 70 TRP A C 1
ATOM 547 O O . TRP A 1 70 ? 4.929 -13.564 -0.392 1.00 97.38 70 TRP A O 1
ATOM 557 N N . ARG A 1 71 ? 6.778 -14.806 -0.169 1.00 98.31 71 ARG A N 1
ATOM 558 C CA . ARG A 1 71 ? 6.320 -15.464 1.071 1.00 98.31 71 ARG A CA 1
ATOM 559 C C . ARG A 1 71 ? 6.110 -14.474 2.216 1.00 98.31 71 ARG A C 1
ATOM 561 O O . ARG A 1 71 ? 5.159 -14.630 2.980 1.00 98.31 71 ARG A O 1
ATOM 568 N N . LEU A 1 72 ? 6.949 -13.442 2.329 1.00 97.44 72 LEU A N 1
ATOM 569 C CA . LEU A 1 72 ? 6.730 -12.374 3.308 1.00 97.44 72 LEU A CA 1
ATOM 570 C C . LEU A 1 72 ? 5.433 -11.608 3.025 1.00 97.44 72 LEU A C 1
ATOM 572 O O . LEU A 1 72 ? 4.701 -11.293 3.962 1.00 97.44 72 LEU A O 1
ATOM 576 N N . GLU A 1 73 ? 5.112 -11.336 1.759 1.00 97.44 73 GLU A N 1
ATOM 577 C CA . GLU A 1 73 ? 3.840 -10.699 1.409 1.00 97.44 73 GLU A CA 1
ATOM 578 C C . GLU A 1 73 ? 2.638 -11.603 1.698 1.00 97.44 73 GLU A C 1
ATOM 580 O O . GLU A 1 73 ? 1.643 -11.133 2.251 1.00 97.44 73 GLU A O 1
ATOM 585 N N . GLN A 1 74 ? 2.752 -12.908 1.435 1.00 98.25 74 GLN A N 1
ATOM 586 C CA . GLN A 1 74 ? 1.740 -13.891 1.834 1.00 98.25 74 GLN A CA 1
ATOM 587 C C . GLN A 1 74 ? 1.502 -13.867 3.352 1.00 98.25 74 GLN A C 1
ATOM 589 O O . GLN A 1 74 ? 0.357 -13.792 3.796 1.00 98.25 74 GLN A O 1
ATOM 594 N N . ALA A 1 75 ? 2.567 -13.828 4.160 1.00 98.00 75 ALA A N 1
ATOM 595 C CA . ALA A 1 75 ? 2.450 -13.717 5.613 1.00 98.00 75 ALA A CA 1
ATOM 596 C C . ALA A 1 75 ? 1.772 -12.402 6.050 1.00 98.00 75 ALA A C 1
ATOM 598 O O . ALA A 1 75 ? 0.889 -12.416 6.907 1.00 98.00 75 ALA A O 1
ATOM 599 N N . ARG A 1 76 ? 2.121 -11.260 5.436 1.00 97.00 76 ARG A N 1
ATOM 600 C CA . ARG A 1 76 ? 1.447 -9.971 5.701 1.00 97.00 76 ARG A CA 1
ATOM 601 C C . ARG A 1 76 ? -0.030 -10.012 5.314 1.00 97.00 76 ARG A C 1
ATOM 603 O O . ARG A 1 76 ? -0.859 -9.437 6.017 1.00 97.00 76 ARG A O 1
ATOM 610 N N . SER A 1 77 ? -0.365 -10.659 4.200 1.00 97.06 77 SER A N 1
ATOM 611 C CA . SER A 1 77 ? -1.748 -10.868 3.769 1.00 97.06 77 SER A CA 1
ATOM 612 C C . SER A 1 77 ? -2.533 -11.663 4.812 1.00 97.06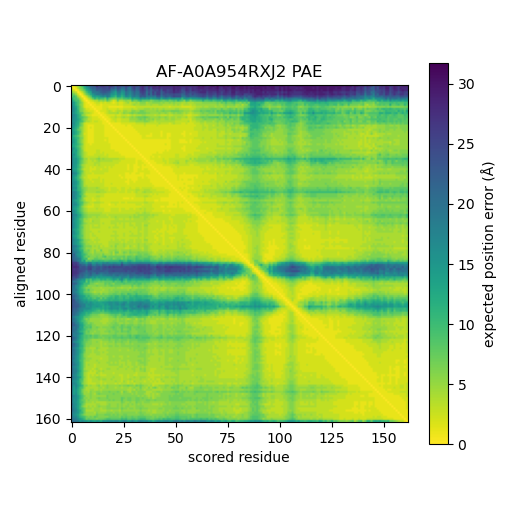 77 SER A C 1
ATOM 614 O O . SER A 1 77 ? -3.565 -11.185 5.279 1.00 97.06 77 SER A O 1
ATOM 616 N N . LEU A 1 78 ? -1.985 -12.797 5.263 1.00 97.94 78 LEU A N 1
ATOM 617 C CA . LEU A 1 78 ? -2.592 -13.636 6.296 1.00 97.94 78 LEU A CA 1
ATOM 618 C C . LEU A 1 78 ? -2.865 -12.847 7.581 1.00 97.94 78 LEU A C 1
ATOM 620 O O . LEU A 1 78 ? -3.993 -12.845 8.060 1.00 97.94 78 LEU A O 1
ATOM 624 N N . ILE A 1 79 ? -1.870 -12.119 8.100 1.00 97.12 79 ILE A N 1
ATOM 625 C CA . ILE A 1 79 ? -2.024 -11.317 9.326 1.00 97.12 79 ILE A CA 1
ATOM 626 C C . ILE A 1 79 ? -3.161 -10.291 9.186 1.00 97.12 79 ILE A C 1
ATOM 628 O O . ILE A 1 79 ? -3.959 -10.126 10.105 1.00 97.12 79 ILE A O 1
ATOM 632 N N . ARG A 1 80 ? -3.263 -9.613 8.034 1.00 95.00 80 ARG A N 1
ATOM 633 C CA . ARG A 1 80 ? -4.308 -8.604 7.770 1.00 95.00 80 ARG A CA 1
ATOM 634 C C . ARG A 1 80 ? -5.704 -9.204 7.566 1.00 95.00 80 ARG A C 1
ATOM 636 O O . ARG A 1 80 ? -6.677 -8.458 7.665 1.00 95.00 80 ARG A O 1
ATOM 643 N N . ALA A 1 81 ? -5.795 -10.495 7.246 1.00 95.94 81 ALA A N 1
ATOM 644 C CA . ALA A 1 81 ? -7.050 -11.197 6.992 1.00 95.94 81 ALA A CA 1
ATOM 645 C C . ALA A 1 81 ? -7.719 -11.728 8.270 1.00 95.94 81 ALA A C 1
ATOM 647 O O . ALA A 1 81 ? -8.916 -12.003 8.251 1.00 95.94 81 ALA A O 1
ATOM 648 N N . VAL A 1 82 ? -6.976 -11.864 9.374 1.00 95.69 82 VAL A N 1
ATOM 649 C CA . VAL A 1 82 ? -7.544 -12.333 10.645 1.00 95.69 82 VAL A CA 1
ATOM 650 C C . VAL A 1 82 ? -8.430 -11.250 11.258 1.00 95.69 82 VAL A C 1
ATOM 652 O O . VAL A 1 82 ? -8.004 -10.108 11.465 1.00 95.69 82 VAL A O 1
ATOM 655 N N . VAL A 1 83 ? -9.660 -11.632 11.587 1.00 93.94 83 VAL A N 1
ATOM 656 C CA . VAL A 1 83 ? -10.658 -10.781 12.234 1.00 93.94 83 VAL A CA 1
ATOM 657 C C . VAL A 1 83 ? -11.157 -11.407 13.533 1.00 93.94 83 VAL A C 1
ATOM 659 O O . VAL A 1 83 ? -11.044 -12.616 13.724 1.00 93.94 83 VAL A O 1
ATOM 662 N N . VAL A 1 84 ? -11.697 -10.573 14.415 1.00 90.12 84 VAL A N 1
ATOM 663 C CA . VAL A 1 84 ? -12.335 -10.964 15.674 1.00 90.12 84 VAL A CA 1
ATOM 664 C C . VAL A 1 84 ? -13.765 -10.431 15.722 1.00 90.12 84 VAL A C 1
ATOM 666 O O . VAL A 1 84 ? -14.076 -9.405 15.113 1.00 90.12 84 VAL A O 1
ATOM 669 N N . TYR A 1 85 ? -14.620 -11.143 16.449 1.00 87.31 85 TYR A N 1
ATOM 670 C CA . TYR A 1 85 ? -16.000 -10.765 16.742 1.00 87.31 85 TYR A CA 1
ATOM 671 C C . TYR A 1 85 ? -16.060 -10.414 18.235 1.00 87.31 85 TYR A C 1
ATOM 673 O O . TYR A 1 85 ? -15.567 -11.188 19.055 1.00 87.31 85 TYR A O 1
ATOM 681 N N . GLU A 1 86 ? -16.561 -9.224 18.585 1.00 73.88 86 GLU A N 1
ATOM 682 C CA . GLU A 1 86 ? -16.564 -8.727 19.976 1.00 73.88 86 GLU A CA 1
ATOM 683 C C . GLU A 1 86 ? -17.625 -9.423 20.848 1.00 73.88 86 GLU A C 1
ATOM 685 O O . GLU A 1 86 ? -17.466 -9.505 22.066 1.00 73.88 86 GLU A O 1
ATOM 690 N N . THR A 1 87 ? -18.655 -10.005 20.229 1.00 75.25 87 THR A N 1
ATOM 691 C CA . THR A 1 87 ? -19.664 -10.853 20.874 1.00 75.25 87 THR A CA 1
ATOM 692 C C . THR A 1 87 ? -19.832 -12.181 20.125 1.00 75.25 87 THR A C 1
ATOM 694 O O . THR A 1 87 ? -19.433 -12.309 18.969 1.00 75.25 87 THR A O 1
ATOM 697 N N . GLU A 1 88 ? -20.473 -13.176 20.753 1.00 66.56 88 GLU A N 1
ATOM 698 C CA . GLU A 1 88 ? -20.908 -14.412 20.068 1.00 66.56 88 GLU A CA 1
ATOM 699 C C . GLU A 1 88 ? -22.032 -14.163 19.038 1.00 66.56 88 GLU A C 1
ATOM 701 O O . GLU A 1 88 ? -22.559 -15.104 18.445 1.00 66.56 88 GLU A O 1
ATOM 706 N N . SER A 1 89 ? -22.425 -12.904 18.810 1.00 61.53 89 SER A N 1
ATOM 707 C CA . SER A 1 89 ? -23.417 -12.570 17.800 1.00 61.53 89 SER A CA 1
ATOM 708 C C . SER A 1 89 ? -22.776 -12.489 16.417 1.00 61.53 89 SER A C 1
ATOM 710 O O . SER A 1 89 ? -22.076 -11.531 16.092 1.00 61.53 89 SER A O 1
ATOM 712 N N . GLU A 1 90 ? -23.115 -13.438 15.542 1.00 62.66 90 GLU A N 1
ATOM 713 C CA . GLU A 1 90 ? -22.764 -13.394 14.111 1.00 62.66 90 GLU A CA 1
ATOM 714 C C . GLU A 1 90 ? -23.325 -12.154 13.384 1.00 62.66 90 GLU A C 1
ATOM 716 O O . GLU A 1 90 ? -22.946 -11.864 12.250 1.00 62.66 90 GLU A O 1
ATOM 721 N N . THR A 1 91 ? -24.231 -11.398 14.016 1.00 70.06 91 THR A N 1
ATOM 722 C CA . THR A 1 91 ? -24.779 -10.155 13.455 1.00 70.06 91 THR A CA 1
ATOM 723 C C . THR A 1 91 ? -23.826 -8.967 13.566 1.00 70.06 91 THR A C 1
ATOM 725 O O . THR A 1 91 ? -24.082 -7.923 12.962 1.00 70.06 91 THR A O 1
ATOM 728 N N . GLU A 1 92 ? -22.768 -9.076 14.371 1.00 71.56 92 GLU A N 1
ATOM 729 C CA . GLU A 1 92 ? -21.820 -7.991 14.591 1.00 71.56 92 GLU A CA 1
ATOM 730 C C . GLU A 1 92 ? -20.718 -8.006 13.527 1.00 71.56 92 GLU A C 1
ATOM 732 O O . GLU A 1 92 ? -20.221 -9.055 13.112 1.00 71.56 92 GLU A O 1
ATOM 737 N N . LYS A 1 93 ? -20.351 -6.823 13.024 1.00 82.31 93 LYS A N 1
ATOM 738 C CA . LYS A 1 93 ? -19.355 -6.730 11.954 1.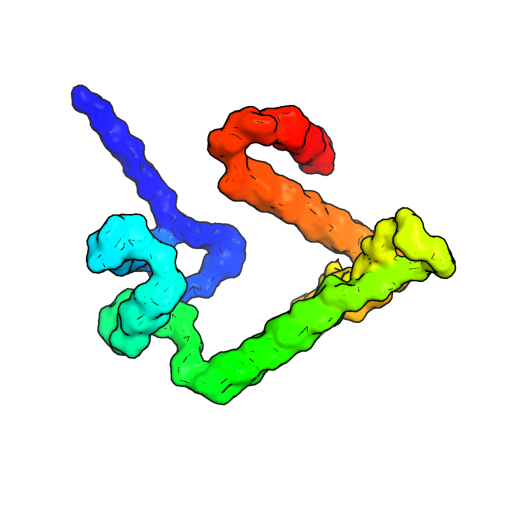00 82.31 93 LYS A CA 1
ATOM 739 C C . LYS A 1 93 ? -17.973 -7.065 12.523 1.00 82.31 93 LYS A C 1
ATOM 741 O O . LYS A 1 93 ? -17.550 -6.388 13.458 1.00 82.31 93 LYS A O 1
ATOM 746 N N . PRO A 1 94 ? -17.242 -8.029 11.937 1.00 88.44 94 PRO A N 1
ATOM 747 C CA . PRO A 1 94 ? -15.917 -8.374 12.421 1.00 88.44 94 PRO A CA 1
ATOM 748 C C . PRO A 1 94 ? -14.957 -7.187 12.305 1.00 88.44 94 PRO A C 1
ATOM 750 O O . PRO A 1 94 ? -14.948 -6.471 11.297 1.00 88.44 94 PRO A O 1
ATOM 753 N N . THR A 1 95 ? -14.104 -7.009 13.311 1.00 91.12 95 THR A N 1
ATOM 754 C CA . THR A 1 95 ? -13.004 -6.038 13.285 1.00 91.12 95 THR A CA 1
ATOM 755 C C . THR A 1 95 ? -11.680 -6.766 13.078 1.00 91.12 95 THR A C 1
ATOM 757 O O . THR A 1 95 ? -11.557 -7.965 13.320 1.00 91.12 95 THR A O 1
ATOM 760 N N . ARG A 1 96 ? -10.653 -6.075 12.571 1.00 94.19 96 ARG A N 1
ATOM 761 C CA . ARG A 1 96 ? -9.333 -6.704 12.397 1.00 94.19 96 ARG A CA 1
ATOM 762 C C . ARG A 1 96 ? -8.791 -7.157 13.748 1.00 94.19 96 ARG A C 1
ATOM 764 O O . ARG A 1 96 ? -8.886 -6.413 14.716 1.00 94.19 96 ARG A O 1
ATOM 771 N N . ALA A 1 97 ? -8.162 -8.328 13.790 1.00 94.94 97 ALA A N 1
ATOM 772 C CA . ALA A 1 97 ? -7.496 -8.819 14.995 1.00 94.94 97 ALA A CA 1
ATOM 773 C C . ALA A 1 97 ? -6.206 -8.037 15.294 1.00 94.94 97 ALA A C 1
ATOM 775 O O . ALA A 1 97 ? -5.853 -7.816 16.454 1.00 94.94 97 ALA A O 1
ATOM 776 N N . PHE A 1 98 ? -5.515 -7.606 14.232 1.00 97.44 98 PHE A N 1
ATOM 777 C CA . PHE A 1 98 ? -4.225 -6.935 14.313 1.00 97.44 98 PHE A CA 1
ATOM 778 C C . PHE A 1 98 ? -4.202 -5.620 13.536 1.00 97.44 98 PHE A C 1
ATOM 780 O O . PHE A 1 98 ? -4.725 -5.518 12.421 1.00 97.44 98 PHE A O 1
ATOM 787 N N . LEU A 1 99 ? -3.498 -4.636 14.093 1.00 96.19 99 LEU A N 1
ATOM 788 C CA . LEU A 1 99 ? -3.212 -3.352 13.463 1.00 96.19 99 LEU A CA 1
ATOM 789 C C . LEU A 1 99 ? -1.702 -3.165 13.306 1.00 96.19 99 LEU A C 1
ATOM 791 O O . LEU A 1 99 ? -0.914 -3.511 14.187 1.00 96.19 99 LEU A O 1
ATOM 795 N N . SER A 1 100 ? -1.297 -2.617 12.159 1.00 96.00 100 SER A N 1
ATOM 796 C CA . SER A 1 100 ? 0.089 -2.210 11.927 1.00 96.00 100 SER A CA 1
ATOM 797 C C . SER A 1 100 ? 0.333 -0.871 12.609 1.00 96.00 100 SER A C 1
ATOM 799 O O . SER A 1 100 ? -0.337 0.111 12.296 1.00 96.00 100 SER A O 1
ATOM 801 N N . VAL A 1 101 ? 1.332 -0.820 13.482 1.00 95.75 101 VAL A N 1
ATOM 802 C CA . VAL A 1 101 ? 1.767 0.397 14.171 1.00 95.75 101 VAL A CA 1
ATOM 803 C C . VAL A 1 101 ? 3.255 0.625 13.952 1.00 95.75 101 VAL A C 1
ATOM 805 O O . VAL A 1 101 ? 4.015 -0.313 13.695 1.00 95.75 101 VAL A O 1
ATOM 808 N N . ARG A 1 102 ? 3.683 1.882 14.039 1.00 92.50 102 ARG A N 1
ATOM 809 C CA . ARG A 1 102 ? 5.083 2.267 13.867 1.00 92.50 102 ARG A CA 1
ATOM 810 C C . ARG A 1 102 ? 5.765 2.327 15.222 1.00 92.50 102 ARG A C 1
ATOM 812 O O . ARG A 1 102 ? 5.393 3.136 16.061 1.00 92.50 102 ARG A O 1
ATOM 819 N N . VAL A 1 103 ? 6.785 1.497 15.399 1.00 88.81 103 VAL A N 1
ATOM 820 C CA . VAL A 1 103 ? 7.625 1.498 16.595 1.00 88.81 103 VAL A CA 1
ATOM 821 C C . VAL A 1 103 ? 8.963 2.130 16.256 1.00 88.81 103 VAL A C 1
ATOM 823 O O . VAL A 1 103 ? 9.648 1.723 15.311 1.00 88.81 103 VAL A O 1
ATOM 826 N N . GLU A 1 104 ? 9.322 3.129 17.048 1.00 88.56 104 GLU A N 1
ATOM 827 C CA . GLU A 1 104 ? 10.622 3.780 17.017 1.00 88.56 104 GLU A CA 1
ATOM 828 C C . GLU A 1 104 ? 11.524 3.122 18.061 1.00 88.56 104 GLU A C 1
ATOM 830 O O . GLU A 1 104 ? 11.176 3.037 19.237 1.00 88.56 104 GLU A O 1
ATOM 835 N N . SER A 1 105 ? 12.673 2.610 17.623 1.00 82.44 105 SER A N 1
ATOM 836 C CA . SER A 1 105 ? 13.760 2.191 18.502 1.00 82.44 105 SER A CA 1
ATOM 837 C C . SER A 1 105 ? 14.987 3.075 18.259 1.00 82.44 105 SER A C 1
ATOM 839 O O . SER A 1 105 ? 15.076 3.719 17.210 1.00 82.44 105 SER A O 1
ATOM 841 N N . PRO A 1 106 ? 15.977 3.071 19.172 1.00 85.38 106 PRO A N 1
ATOM 842 C CA . PRO A 1 106 ? 17.227 3.806 18.970 1.00 85.38 106 PRO A CA 1
ATOM 843 C C . PRO A 1 106 ? 17.975 3.418 17.688 1.00 85.38 106 PRO A C 1
ATOM 845 O O . PRO A 1 106 ? 18.771 4.198 17.178 1.00 85.38 106 PRO A O 1
ATOM 848 N N . THR A 1 107 ? 17.747 2.203 17.179 1.00 85.62 107 THR A N 1
ATOM 849 C CA . THR A 1 107 ? 18.484 1.640 16.043 1.00 85.62 107 THR A CA 1
ATOM 850 C C . THR A 1 107 ? 17.695 1.651 14.741 1.00 85.62 107 THR A C 1
ATOM 852 O O . THR A 1 107 ? 18.302 1.650 13.672 1.00 85.62 107 THR A O 1
ATOM 855 N N . ALA A 1 108 ? 16.362 1.647 14.794 1.00 84.75 108 ALA A N 1
ATOM 856 C CA . ALA A 1 108 ? 15.531 1.653 13.602 1.00 84.75 108 ALA A CA 1
ATOM 857 C C . ALA A 1 108 ? 14.088 2.051 13.908 1.00 84.75 108 ALA A C 1
ATOM 859 O O . ALA A 1 108 ? 13.531 1.765 14.966 1.00 84.75 108 ALA A O 1
ATOM 860 N N . THR A 1 109 ? 13.427 2.608 12.902 1.00 88.38 109 THR A N 1
ATOM 861 C CA . THR A 1 109 ? 11.973 2.702 12.893 1.00 88.38 109 THR A CA 1
ATOM 862 C C . THR A 1 109 ? 11.396 1.593 12.028 1.00 88.38 109 THR A C 1
ATOM 864 O O . THR A 1 109 ? 11.791 1.448 10.871 1.00 88.38 109 THR A O 1
ATOM 867 N N . ARG A 1 110 ? 10.446 0.819 12.561 1.00 90.38 110 ARG A N 1
ATOM 868 C CA . ARG A 1 110 ? 9.803 -0.274 11.816 1.00 90.38 110 ARG A CA 1
ATOM 869 C C . ARG A 1 110 ? 8.313 -0.372 12.106 1.00 90.38 110 ARG A C 1
ATOM 871 O O . ARG A 1 110 ? 7.850 0.030 13.170 1.00 90.38 110 ARG A O 1
ATOM 878 N N . ASN A 1 111 ? 7.584 -0.966 11.170 1.00 91.81 111 ASN A N 1
ATOM 879 C CA . ASN A 1 111 ? 6.197 -1.350 11.396 1.00 91.81 111 ASN A CA 1
ATOM 880 C C . ASN A 1 111 ? 6.149 -2.715 12.089 1.00 91.81 111 ASN A C 1
ATOM 882 O O . ASN A 1 111 ? 6.885 -3.630 11.716 1.00 91.81 111 ASN A O 1
ATOM 886 N N . VAL A 1 112 ? 5.276 -2.843 13.082 1.00 94.62 112 VAL A N 1
ATOM 887 C CA . VAL A 1 112 ? 4.973 -4.099 13.778 1.00 94.62 112 VAL A CA 1
ATOM 888 C C . VAL A 1 112 ? 3.463 -4.284 13.846 1.00 94.62 112 VAL A C 1
ATOM 890 O O . VAL A 1 112 ? 2.713 -3.312 13.779 1.00 94.62 112 VAL A O 1
ATOM 893 N N . TYR A 1 113 ? 3.016 -5.525 14.001 1.00 96.38 113 TYR A N 1
ATOM 894 C CA . TYR A 1 113 ? 1.609 -5.827 14.235 1.00 96.38 113 TYR A CA 1
ATOM 895 C C . TYR A 1 113 ? 1.360 -5.950 15.737 1.00 96.38 113 TYR A C 1
ATOM 897 O O . TYR A 1 113 ? 2.077 -6.680 16.421 1.00 96.38 113 TYR A O 1
ATOM 905 N N . LYS A 1 114 ? 0.355 -5.232 16.235 1.00 96.56 114 LYS A N 1
ATOM 906 C CA . LYS A 1 114 ? -0.180 -5.374 17.595 1.00 96.56 114 LYS A CA 1
ATOM 907 C C . LYS A 1 114 ? -1.630 -5.825 17.521 1.00 96.56 114 LYS A C 1
ATOM 909 O O . LYS A 1 114 ? -2.263 -5.649 16.479 1.00 96.56 114 LYS A O 1
ATOM 914 N N . THR A 1 115 ? -2.152 -6.396 18.604 1.00 96.62 115 THR A N 1
ATOM 915 C CA . THR A 1 115 ? -3.595 -6.646 18.695 1.00 96.62 115 THR A CA 1
ATOM 916 C C . THR A 1 115 ? -4.349 -5.321 18.589 1.00 96.62 115 THR A C 1
ATOM 918 O O . THR A 1 115 ? -3.815 -4.257 18.923 1.00 96.62 115 THR A O 1
ATOM 921 N N . THR A 1 116 ? -5.593 -5.366 18.123 1.00 94.75 116 THR A N 1
ATOM 922 C CA . THR A 1 116 ? -6.428 -4.160 18.042 1.00 94.75 116 THR A CA 1
ATOM 923 C C . THR A 1 116 ? -6.632 -3.518 19.415 1.00 94.75 116 THR A C 1
ATOM 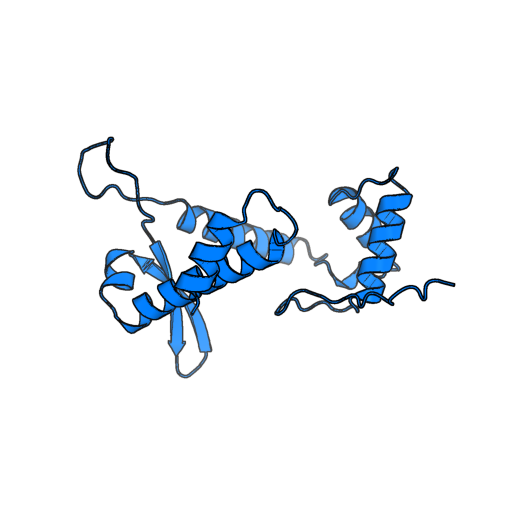925 O O . THR A 1 116 ? -6.507 -2.301 19.532 1.00 94.75 116 THR A O 1
ATOM 928 N N . ALA A 1 117 ? -6.834 -4.314 20.468 1.00 93.69 117 ALA A N 1
ATOM 929 C CA . ALA A 1 117 ? -6.960 -3.808 21.836 1.00 93.69 117 ALA A CA 1
ATOM 930 C C . ALA A 1 117 ? -5.694 -3.062 22.308 1.00 93.69 117 ALA A C 1
ATOM 932 O O . ALA A 1 117 ? -5.784 -1.938 22.811 1.00 93.69 117 ALA A O 1
ATOM 933 N N . ASP A 1 118 ? -4.505 -3.632 22.087 1.00 95.69 118 ASP A N 1
ATOM 934 C CA . ASP A 1 118 ? -3.238 -2.997 22.482 1.00 95.69 118 ASP A CA 1
ATOM 935 C C . ASP A 1 118 ? -2.977 -1.707 21.692 1.00 95.69 118 ASP A C 1
ATOM 937 O O . ASP A 1 118 ? -2.578 -0.687 22.254 1.00 95.69 118 ASP A O 1
ATOM 941 N N . ALA A 1 119 ? -3.222 -1.731 20.379 1.00 95.44 119 ALA A N 1
ATOM 942 C CA . ALA A 1 119 ? -2.986 -0.581 19.512 1.00 95.44 119 ALA A CA 1
ATOM 943 C C . ALA A 1 119 ? -3.934 0.594 19.806 1.00 95.44 119 ALA A C 1
ATOM 945 O O . ALA A 1 119 ? -3.539 1.747 19.653 1.00 95.44 119 ALA A O 1
ATOM 946 N N . LEU A 1 120 ? -5.181 0.326 20.209 1.00 95.00 120 LEU A N 1
ATOM 947 C CA . LEU A 1 120 ? -6.165 1.376 20.493 1.00 95.00 120 LEU A CA 1
ATOM 948 C C . LEU A 1 120 ? -6.078 1.920 21.926 1.00 95.00 120 LEU A C 1
ATOM 950 O O . LEU A 1 120 ? -6.404 3.091 22.155 1.00 95.00 120 LEU A O 1
ATOM 954 N N . SER A 1 121 ? -5.617 1.104 22.877 1.00 95.94 121 SER A N 1
ATOM 955 C CA . SER A 1 121 ? -5.407 1.528 24.268 1.00 95.94 121 SER A CA 1
ATOM 956 C C . SER A 1 121 ? -4.171 2.419 24.436 1.00 95.94 121 SER A C 1
ATOM 958 O O . SER A 1 121 ? -4.179 3.320 25.275 1.00 95.94 121 SER A O 1
ATOM 960 N N . ASN A 1 122 ? -3.133 2.243 23.610 1.00 96.06 122 ASN A N 1
ATOM 961 C CA . ASN A 1 122 ? -1.973 3.131 23.586 1.00 96.06 122 ASN A CA 1
ATOM 962 C C . ASN A 1 122 ? -2.226 4.376 22.714 1.00 96.06 122 ASN A C 1
ATOM 964 O O . ASN A 1 122 ? -2.519 4.274 21.525 1.00 96.06 122 ASN A O 1
ATOM 968 N N . GLU A 1 123 ? -2.058 5.573 23.282 1.00 95.62 123 GLU A N 1
ATOM 969 C CA . GLU A 1 123 ? -2.328 6.830 22.571 1.00 95.62 123 GLU A CA 1
ATOM 970 C C . GLU A 1 123 ? -1.450 7.030 21.325 1.00 95.62 123 GLU A C 1
ATOM 972 O O . GLU A 1 123 ? -1.957 7.418 20.271 1.00 95.62 123 GLU A O 1
ATOM 977 N N . SER A 1 124 ? -0.150 6.738 21.415 1.00 94.38 124 SER A N 1
ATOM 978 C CA . SER A 1 124 ? 0.778 6.937 20.295 1.00 94.38 124 SER A CA 1
ATOM 979 C C . SER A 1 124 ? 0.478 6.002 19.118 1.00 94.38 124 SER A C 1
ATOM 981 O O . SER A 1 124 ? 0.460 6.441 17.963 1.00 94.38 124 SER A O 1
ATOM 983 N N . ASP A 1 125 ? 0.153 4.741 19.411 1.00 95.88 125 ASP A N 1
ATOM 984 C CA . ASP A 1 125 ? -0.264 3.754 18.418 1.00 95.88 125 ASP A CA 1
ATOM 985 C C . ASP A 1 125 ? -1.611 4.143 17.794 1.00 95.88 125 ASP A C 1
ATOM 987 O O . ASP A 1 125 ? -1.744 4.153 16.567 1.00 95.88 125 ASP A O 1
ATOM 991 N N . ARG A 1 126 ? -2.590 4.559 18.609 1.00 96.12 126 ARG A N 1
ATO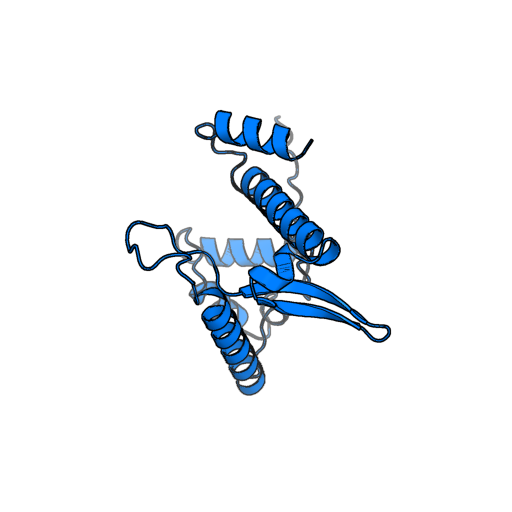M 992 C CA . ARG A 1 126 ? -3.902 5.018 18.129 1.00 96.12 126 ARG A CA 1
ATOM 993 C C . ARG A 1 126 ? -3.773 6.220 17.195 1.00 96.12 126 ARG A C 1
ATOM 995 O O . ARG A 1 126 ? -4.393 6.244 16.130 1.00 96.12 126 ARG A O 1
ATOM 1002 N N . LEU A 1 127 ? -2.940 7.201 17.546 1.00 95.06 127 LEU A N 1
ATOM 1003 C CA . LEU A 1 127 ? -2.655 8.356 16.689 1.00 95.06 127 LEU A CA 1
ATOM 1004 C C . LEU A 1 127 ? -1.945 7.950 15.392 1.00 95.06 127 LEU A C 1
ATOM 1006 O O . LEU A 1 127 ? -2.200 8.543 14.341 1.00 95.06 127 LEU A O 1
ATOM 1010 N N . HIS A 1 128 ? -1.076 6.936 15.433 1.00 95.00 128 HIS A N 1
ATOM 1011 C CA . HIS A 1 128 ? -0.479 6.378 14.224 1.00 95.00 128 HIS A CA 1
ATOM 1012 C C . HIS A 1 128 ? -1.538 5.754 13.308 1.00 95.00 128 HIS A C 1
ATOM 1014 O O . HIS A 1 128 ? -1.577 6.090 12.124 1.00 95.00 128 HIS A O 1
ATOM 1020 N N . VAL A 1 129 ? -2.420 4.906 13.847 1.00 95.56 129 VAL A N 1
ATOM 1021 C CA . VAL A 1 129 ? -3.515 4.281 13.087 1.00 95.56 129 VAL A CA 1
ATOM 1022 C C . VAL A 1 129 ? -4.426 5.346 12.470 1.00 95.56 129 VAL A C 1
ATOM 1024 O O . VAL A 1 129 ? -4.716 5.287 11.275 1.00 95.56 129 VAL A O 1
ATOM 1027 N N . LEU A 1 130 ? -4.802 6.376 13.237 1.00 95.75 130 LEU A N 1
ATOM 1028 C CA . LEU A 1 130 ? -5.608 7.491 12.735 1.00 95.75 130 LEU A CA 1
ATOM 1029 C C . LEU A 1 130 ? -4.904 8.247 11.598 1.00 95.75 130 LEU A C 1
ATOM 1031 O O . LEU A 1 130 ? -5.529 8.584 10.593 1.00 95.75 130 LEU A O 1
ATOM 1035 N N . ARG A 1 131 ? -3.595 8.495 11.723 1.00 94.69 131 ARG A N 1
ATOM 1036 C CA . ARG A 1 131 ? -2.800 9.148 10.672 1.00 94.69 131 ARG A CA 1
ATOM 1037 C C . ARG A 1 131 ? -2.770 8.321 9.389 1.00 94.69 131 ARG A C 1
ATOM 1039 O O . ARG A 1 131 ? -2.879 8.895 8.307 1.00 94.69 131 ARG A O 1
ATOM 1046 N N . VAL A 1 132 ? -2.628 6.999 9.500 1.00 94.12 132 VAL A N 1
ATOM 1047 C CA . VAL A 1 132 ? -2.690 6.090 8.345 1.00 94.12 132 VAL A CA 1
ATOM 1048 C C . VAL A 1 132 ? -4.062 6.185 7.677 1.00 94.12 132 VAL A C 1
ATOM 1050 O O . VAL A 1 132 ? -4.115 6.451 6.479 1.00 94.12 132 VAL A O 1
ATOM 1053 N N . ALA A 1 133 ? -5.151 6.088 8.446 1.00 96.06 133 ALA A N 1
ATOM 1054 C CA . ALA A 1 133 ? -6.514 6.193 7.921 1.00 96.06 133 ALA A CA 1
ATOM 1055 C C . ALA A 1 133 ? -6.768 7.535 7.206 1.00 96.06 133 ALA A C 1
ATOM 1057 O O . ALA A 1 133 ? -7.264 7.558 6.080 1.00 96.06 133 ALA A O 1
ATOM 1058 N N . LYS A 1 134 ? -6.350 8.664 7.796 1.00 96.50 134 LYS A N 1
ATOM 1059 C CA . LYS A 1 134 ? -6.433 9.981 7.137 1.00 96.50 134 LYS A CA 1
ATOM 1060 C C . LYS A 1 134 ? -5.616 10.030 5.837 1.00 96.50 134 LYS A C 1
ATOM 1062 O O . LYS A 1 134 ? -6.078 10.567 4.833 1.00 96.50 134 LYS A O 1
ATOM 1067 N N . GLY A 1 135 ? -4.423 9.433 5.820 1.00 95.44 135 GLY A N 1
ATOM 1068 C CA . GLY A 1 135 ? -3.610 9.316 4.607 1.00 95.44 135 GLY A CA 1
ATOM 1069 C C . GLY A 1 135 ? -4.288 8.501 3.498 1.00 95.44 135 GLY A C 1
ATOM 1070 O O . GLY A 1 135 ? -4.196 8.862 2.323 1.00 95.44 135 GLY A O 1
ATOM 1071 N N . GLU A 1 136 ? -5.002 7.433 3.856 1.00 95.81 136 GLU A N 1
ATOM 1072 C CA . GLU A 1 136 ? -5.790 6.627 2.918 1.00 95.81 136 GLU A CA 1
ATOM 1073 C C . GLU A 1 136 ? -6.969 7.416 2.334 1.00 95.81 136 GLU A C 1
ATOM 1075 O O . GLU A 1 136 ? -7.176 7.367 1.120 1.00 95.81 136 GLU A O 1
ATOM 1080 N N . LEU A 1 137 ? -7.677 8.210 3.149 1.00 97.38 137 LEU A N 1
ATOM 1081 C CA . LEU A 1 137 ? -8.739 9.106 2.670 1.00 97.38 137 LEU A CA 1
ATOM 1082 C C . LEU A 1 137 ? -8.203 10.132 1.664 1.00 97.38 137 LEU A C 1
ATOM 1084 O O . LEU A 1 137 ? -8.758 10.281 0.573 1.00 97.38 137 LEU A O 1
ATOM 1088 N N . ALA A 1 138 ? -7.075 10.775 1.979 1.00 95.69 138 ALA A N 1
ATOM 1089 C CA . ALA A 1 138 ? -6.423 11.715 1.069 1.00 95.69 138 ALA A CA 1
ATOM 1090 C C . ALA A 1 138 ? -6.002 11.037 -0.250 1.00 95.69 138 ALA A C 1
ATOM 1092 O O . ALA A 1 138 ? -6.184 11.590 -1.339 1.00 95.69 138 ALA A O 1
ATOM 1093 N N . ALA A 1 139 ? -5.476 9.810 -0.179 1.00 94.88 139 ALA A N 1
ATOM 1094 C CA . ALA A 1 139 ? -5.093 9.042 -1.360 1.00 94.88 139 ALA A CA 1
ATOM 1095 C C . ALA A 1 139 ? -6.306 8.623 -2.206 1.00 94.88 139 ALA A C 1
ATOM 1097 O O . ALA A 1 139 ? -6.236 8.698 -3.434 1.00 94.88 139 ALA A O 1
ATOM 1098 N N . PHE A 1 140 ? -7.409 8.208 -1.577 1.00 97.00 140 PHE A N 1
ATOM 1099 C CA . PHE A 1 140 ? -8.665 7.872 -2.253 1.00 97.00 140 PHE A CA 1
ATOM 1100 C C . PHE A 1 140 ? -9.216 9.083 -3.010 1.00 97.00 140 PHE A C 1
ATOM 1102 O O . PHE A 1 140 ? -9.456 9.013 -4.219 1.00 97.00 140 PHE A O 1
ATOM 1109 N N . ARG A 1 141 ? -9.315 10.218 -2.313 1.00 96.06 141 ARG A N 1
ATOM 1110 C CA . ARG A 1 141 ? -9.732 11.510 -2.860 1.00 96.06 141 ARG A CA 1
ATOM 1111 C C . ARG A 1 141 ? -8.884 11.937 -4.058 1.00 96.06 141 ARG A C 1
ATOM 1113 O O . ARG A 1 141 ? -9.429 12.373 -5.068 1.00 96.06 141 ARG A O 1
ATOM 1120 N N . ALA A 1 142 ? -7.560 11.789 -3.976 1.00 94.00 142 ALA A N 1
ATOM 1121 C CA . ALA A 1 142 ? -6.651 12.131 -5.069 1.00 94.00 142 ALA A CA 1
ATOM 1122 C C . ALA A 1 142 ? -6.757 11.164 -6.262 1.00 94.00 142 ALA A C 1
ATOM 1124 O O . ALA A 1 142 ? -6.748 11.610 -7.410 1.00 94.00 142 ALA A O 1
ATOM 1125 N N . LYS A 1 143 ? -6.870 9.852 -6.001 1.00 94.88 143 LYS A N 1
ATOM 1126 C CA . LYS A 1 143 ? -6.939 8.793 -7.025 1.00 94.88 143 LYS A CA 1
ATOM 1127 C C . LYS A 1 143 ? -8.188 8.907 -7.901 1.00 94.88 143 LYS A C 1
ATOM 1129 O O . LYS A 1 143 ? -8.118 8.637 -9.099 1.00 94.88 143 LYS A O 1
ATOM 1134 N N . TYR A 1 144 ? -9.311 9.289 -7.298 1.00 97.50 144 TYR A N 1
ATOM 1135 C CA . TYR A 1 144 ? -10.619 9.321 -7.952 1.00 97.50 144 TYR A CA 1
ATOM 1136 C C . TYR A 1 144 ? -11.169 10.733 -8.152 1.00 97.50 144 TYR A C 1
ATOM 1138 O O . TYR A 1 144 ? -12.351 10.885 -8.441 1.00 97.50 144 TYR A O 1
ATOM 1146 N N . ARG A 1 145 ? -10.330 11.770 -8.037 1.00 95.44 145 ARG A N 1
ATOM 1147 C CA . ARG A 1 145 ? -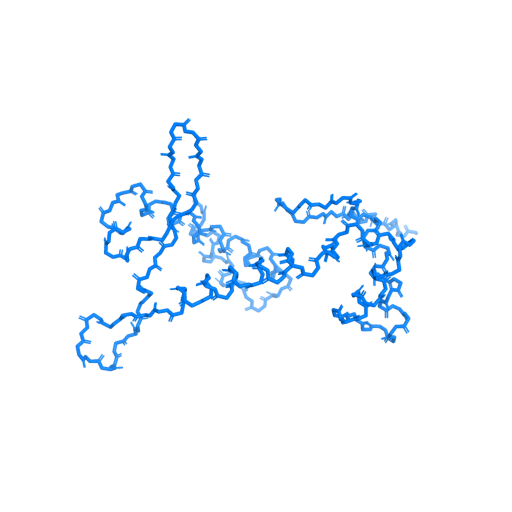10.732 13.189 -8.112 1.00 95.44 145 ARG A CA 1
ATOM 1148 C C . ARG A 1 145 ? -11.571 13.565 -9.342 1.00 95.44 145 ARG A C 1
ATOM 1150 O O . ARG A 1 145 ? -12.251 14.579 -9.318 1.00 95.44 145 ARG A O 1
ATOM 1157 N N . GLN A 1 146 ? -11.465 12.790 -10.417 1.00 95.31 146 GLN A N 1
ATOM 1158 C CA . GLN A 1 146 ? -12.171 12.971 -11.682 1.00 95.31 146 GLN A CA 1
ATOM 1159 C C . GLN A 1 146 ? -13.604 12.416 -11.688 1.00 95.31 146 GLN A C 1
ATOM 1161 O O . GLN A 1 146 ? -14.348 12.713 -12.615 1.00 95.31 146 GLN A O 1
ATOM 1166 N N . LEU A 1 147 ? -13.986 11.600 -10.700 1.00 97.56 147 LEU A N 1
ATOM 1167 C CA . LEU A 1 147 ? -15.317 10.997 -10.612 1.00 97.56 147 LEU A CA 1
ATOM 1168 C C . LEU A 1 147 ? -16.279 11.964 -9.916 1.00 97.56 147 LEU A C 1
ATOM 1170 O O . LEU A 1 147 ? -16.292 12.079 -8.690 1.00 97.56 147 LEU A O 1
ATOM 1174 N N . THR A 1 148 ? -17.068 12.682 -10.710 1.00 96.50 148 THR A N 1
ATOM 1175 C CA . THR A 1 148 ? -17.996 13.725 -10.239 1.00 96.50 148 THR A CA 1
ATOM 1176 C C . THR A 1 148 ? -19.117 13.193 -9.346 1.00 96.50 148 THR A C 1
ATOM 1178 O O . THR A 1 148 ? -19.615 13.897 -8.472 1.00 96.50 148 THR A O 1
ATOM 1181 N N . GLU A 1 149 ? -19.470 11.923 -9.508 1.00 98.06 149 GLU A N 1
ATOM 1182 C CA . GLU A 1 149 ? -20.495 11.196 -8.764 1.00 98.06 149 GLU A CA 1
ATOM 1183 C C . GLU A 1 149 ? -20.167 11.096 -7.266 1.00 98.06 149 GLU A C 1
ATOM 1185 O O . GLU A 1 149 ? -21.060 10.908 -6.442 1.00 98.06 149 GLU A O 1
ATOM 1190 N N . LEU A 1 150 ? -18.891 11.258 -6.898 1.00 97.94 150 LEU A N 1
ATOM 1191 C CA . LEU A 1 150 ? -18.405 11.175 -5.521 1.00 97.94 150 LEU A CA 1
ATOM 1192 C C . LEU A 1 150 ? -18.285 12.542 -4.825 1.00 97.94 150 LEU A C 1
ATOM 1194 O O . LEU A 1 150 ? -17.718 12.607 -3.737 1.00 97.94 150 LEU A O 1
ATOM 1198 N N . ALA A 1 151 ? -18.830 13.625 -5.395 1.00 96.94 151 ALA A N 1
ATOM 1199 C CA . ALA A 1 151 ? -18.676 14.987 -4.866 1.00 96.94 151 ALA A CA 1
ATOM 1200 C C . ALA A 1 151 ? -18.992 15.117 -3.360 1.00 96.94 151 ALA A C 1
ATOM 1202 O O . ALA A 1 151 ? -18.158 15.603 -2.603 1.00 96.94 151 ALA A O 1
ATOM 1203 N N . LYS A 1 152 ? -20.134 14.590 -2.895 1.00 97.94 152 LYS A N 1
ATOM 1204 C CA . LYS A 1 152 ? -20.512 14.635 -1.466 1.00 97.94 152 LYS A CA 1
ATOM 1205 C C . LYS A 1 152 ? -19.571 13.833 -0.562 1.00 97.94 152 LYS A C 1
ATOM 1207 O O . LYS A 1 152 ? -19.339 14.198 0.584 1.00 97.94 152 LYS A O 1
ATOM 1212 N N . VAL A 1 153 ? -19.029 12.725 -1.071 1.00 97.62 153 VAL A N 1
ATOM 1213 C CA . VAL A 1 153 ? -18.041 11.920 -0.336 1.00 97.62 153 VAL A CA 1
ATOM 1214 C C . VAL A 1 153 ? -16.735 12.700 -0.209 1.00 97.62 153 VAL A C 1
ATOM 1216 O O . VAL A 1 153 ? -16.099 12.680 0.839 1.00 97.62 153 VAL A O 1
ATOM 1219 N N . PHE A 1 154 ? -16.343 13.406 -1.267 1.00 97.69 154 PHE A N 1
ATOM 1220 C CA . PHE A 1 154 ? -15.159 14.253 -1.275 1.00 97.69 154 PHE A CA 1
ATOM 1221 C C . PHE A 1 154 ? -15.275 15.439 -0.316 1.00 97.69 154 PHE A C 1
ATOM 1223 O O . PHE A 1 154 ? -14.311 15.691 0.393 1.00 97.69 154 PHE A O 1
ATOM 1230 N N . GLU A 1 155 ? -16.439 16.083 -0.214 1.00 96.94 155 GLU A N 1
ATOM 1231 C CA . GLU A 1 155 ? -16.694 17.129 0.791 1.00 96.94 155 GLU A CA 1
ATOM 1232 C C . GLU A 1 155 ? -16.492 16.607 2.222 1.00 96.94 155 GLU A C 1
ATOM 1234 O O . GLU A 1 155 ? -15.749 17.206 2.996 1.00 96.94 155 GLU A O 1
ATOM 1239 N N . ALA A 1 156 ? -17.066 15.445 2.552 1.00 97.62 156 ALA A N 1
ATOM 1240 C CA . ALA A 1 156 ? -16.911 14.837 3.876 1.00 97.62 156 ALA A CA 1
ATOM 1241 C C . ALA A 1 156 ? -15.458 14.424 4.183 1.00 97.62 156 ALA A C 1
ATOM 1243 O O . ALA A 1 156 ? -15.000 14.528 5.322 1.00 97.62 156 ALA A O 1
ATOM 1244 N N . ILE A 1 157 ? -14.714 13.952 3.174 1.00 97.44 157 ILE A N 1
ATOM 1245 C CA . ILE A 1 157 ? -13.280 13.671 3.319 1.00 97.44 157 ILE A CA 1
ATOM 1246 C C . ILE A 1 157 ? -12.510 14.966 3.581 1.00 97.44 157 ILE A C 1
ATOM 1248 O O . ILE A 1 157 ? -11.680 14.995 4.486 1.00 97.44 157 ILE A O 1
ATOM 1252 N N . ASP A 1 158 ? -12.773 16.014 2.803 1.00 96.44 158 ASP A N 1
ATOM 1253 C CA . ASP A 1 158 ? -12.062 17.287 2.905 1.00 96.44 158 ASP A CA 1
ATOM 1254 C C . ASP A 1 158 ? -12.311 17.933 4.293 1.00 96.44 158 ASP A C 1
ATOM 1256 O O . ASP A 1 158 ? -11.365 18.422 4.909 1.00 96.44 158 ASP A O 1
ATOM 1260 N N . GLU A 1 159 ? -13.524 17.818 4.856 1.00 96.62 159 GLU A N 1
ATOM 1261 C CA . GLU A 1 159 ? -13.841 18.214 6.243 1.00 96.62 159 GLU A CA 1
ATOM 1262 C C . GLU A 1 159 ? -13.071 17.381 7.283 1.00 96.62 159 GLU A C 1
ATOM 1264 O O . GLU A 1 159 ? -12.419 17.932 8.168 1.00 96.62 159 GLU A O 1
ATOM 1269 N N . ALA A 1 160 ? -13.067 16.049 7.162 1.00 94.12 160 ALA A N 1
ATOM 1270 C CA . ALA A 1 160 ? -12.365 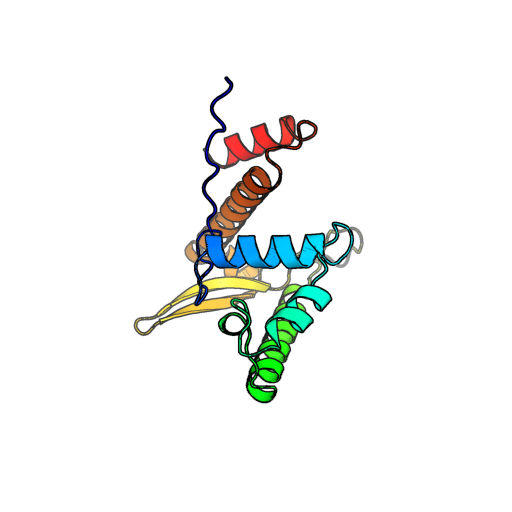15.169 8.104 1.00 94.12 160 ALA A CA 1
ATOM 1271 C C . ALA A 1 160 ? -10.828 15.338 8.093 1.00 94.12 160 ALA A C 1
ATOM 1273 O O . ALA A 1 160 ? -10.132 14.920 9.034 1.00 94.12 160 ALA A O 1
ATOM 1274 N N . LEU A 1 161 ? -10.284 15.897 7.008 1.00 94.12 161 LEU A N 1
ATOM 1275 C CA . LEU A 1 161 ? -8.860 16.176 6.825 1.00 94.12 161 LEU A CA 1
ATOM 1276 C C . LEU A 1 161 ? -8.453 17.609 7.199 1.00 94.12 161 LEU A C 1
ATOM 1278 O O . LEU A 1 161 ? -7.245 17.837 7.312 1.00 94.12 161 LEU A O 1
ATOM 1282 N N . SER A 1 162 ? -9.414 18.523 7.388 1.00 86.38 162 SER A N 1
ATOM 1283 C CA . SER A 1 162 ? -9.173 19.871 7.928 1.00 86.38 162 SER A CA 1
ATOM 1284 C C . SER A 1 162 ? -8.696 19.845 9.383 1.00 86.38 162 SER A C 1
ATOM 1286 O O . SER A 1 162 ? -7.914 20.760 9.729 1.00 86.38 162 SER A O 1
#

Sequence (162 aa):
MKTATASRVGFKLGYRARITAEAAHGELEKIRANHGGELLPEHVVEAASRKRSPLHEVFDWDDKEAAHQWRLEQARSLIRAVVVYETESETEKPTRAFLSVRVESPTATRNVYKTTADALSNESDRLHVLRVAKGELAAFRAKYRQLTELAKVFEAIDEALS

pLDDT: mean 91.57, std 11.78, range [34.91, 98.31]

Radius of gyration: 21.32 Å; Cα contacts (8 Å, |Δi|>4): 122; chains: 1; bounding box: 43×45×56 Å

Mean predicted aligned error: 6.45 Å

Nearest PDB structures (foldseek):
  6erq-assembly2_B  TM=3.668E-01  e=5.877E+00  Homo sapiens
  6erq-assembly1_A  TM=3.917E-01  e=8.661E+00  Homo sapiens
  8qma-assembly1_F  TM=2.136E-01  e=9.239E+00  Sinapis alba

Foldseek 3Di:
DPDDPPDDFADDPPDDFPAGRVLVVVLQVVLCVVVVNDRDVVSVCVQLVPPPRRCVRRDDPPPVVVVVVVVVVVVVVVQQPAWDDPDPDPPGDTDRQWDWFWDDDPVDIDIDIDGPVVQCVDPRSVVRRVVVVLVVLVVVCVVPVVPPVCVVVNVVSVVVND